Protein AF-A0A7V9SBX1-F1 (afdb_monomer_lite)

Radius of gyration: 23.41 Å; chains: 1; bounding box: 51×38×54 Å

pLDDT: mean 87.49, std 12.84, range [42.12, 98.25]

Foldseek 3Di:
DPCPPDDDDDDDDDDPVVLVVVCVVPNDVCVVVVVVVVVVVVVVVVVVVVVCVVCVCVCVPADAFQVPDPVSVVVQVVCVVVVHDDDGHPVSPD

Structure (mmCIF, N/CA/C/O backbone):
data_AF-A0A7V9SBX1-F1
#
_entry.id   AF-A0A7V9SBX1-F1
#
loop_
_atom_site.group_PDB
_atom_site.id
_atom_site.type_symbol
_atom_site.label_atom_id
_atom_site.label_alt_id
_atom_site.label_comp_id
_atom_site.label_asym_id
_atom_site.label_entity_id
_atom_site.label_seq_id
_atom_site.pdbx_PDB_ins_code
_atom_site.Cartn_x
_atom_site.Cartn_y
_atom_site.Cartn_z
_atom_site.occupancy
_atom_site.B_iso_or_equiv
_atom_site.auth_seq_id
_atom_site.auth_comp_id
_atom_site.auth_asym_id
_atom_site.auth_atom_id
_atom_site.pdbx_PDB_model_num
ATOM 1 N N . MET A 1 1 ? 6.133 27.178 6.537 1.00 42.12 1 MET A N 1
ATOM 2 C CA . MET A 1 1 ? 6.005 25.779 6.083 1.00 42.12 1 MET A CA 1
ATOM 3 C C . MET A 1 1 ? 6.106 24.895 7.322 1.00 42.12 1 MET A C 1
ATOM 5 O O . MET A 1 1 ? 7.186 24.430 7.640 1.00 42.12 1 MET A O 1
ATOM 9 N N . ASP A 1 2 ? 5.017 24.797 8.093 1.00 45.94 2 ASP A N 1
ATOM 10 C CA . ASP A 1 2 ? 4.986 24.123 9.406 1.00 45.94 2 ASP A CA 1
ATOM 11 C C . ASP A 1 2 ? 3.582 23.546 9.684 1.00 45.94 2 ASP A C 1
ATOM 13 O O . ASP A 1 2 ? 2.886 23.954 10.606 1.00 45.94 2 ASP A O 1
ATOM 17 N N . ASP A 1 3 ? 3.098 22.665 8.800 1.00 57.59 3 ASP A N 1
ATOM 18 C CA . ASP A 1 3 ? 1.793 21.993 8.988 1.00 57.59 3 ASP A CA 1
ATOM 19 C C . ASP A 1 3 ? 1.875 20.463 8.819 1.00 57.59 3 ASP A C 1
ATOM 21 O O . ASP A 1 3 ? 0.972 19.730 9.212 1.00 57.59 3 ASP A O 1
ATOM 25 N N . THR A 1 4 ? 3.002 19.930 8.332 1.00 56.56 4 THR A N 1
ATOM 26 C CA . THR A 1 4 ? 3.171 18.498 8.017 1.00 56.56 4 THR A CA 1
ATOM 27 C C . THR A 1 4 ? 3.144 17.582 9.247 1.00 56.56 4 THR A C 1
ATOM 29 O O . THR A 1 4 ? 3.010 16.369 9.109 1.00 56.56 4 THR A O 1
ATOM 32 N N . ARG A 1 5 ? 3.270 18.1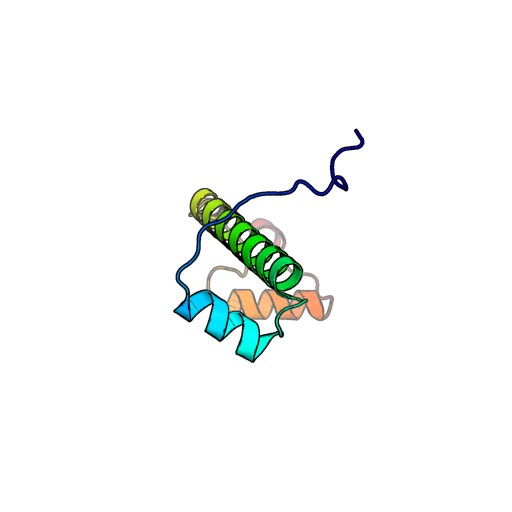34 10.461 1.00 62.19 5 ARG A N 1
ATOM 33 C CA . ARG A 1 5 ? 3.265 17.372 11.723 1.00 62.19 5 ARG A CA 1
ATOM 34 C C . ARG A 1 5 ? 1.970 17.544 12.530 1.00 62.19 5 ARG A C 1
ATOM 36 O O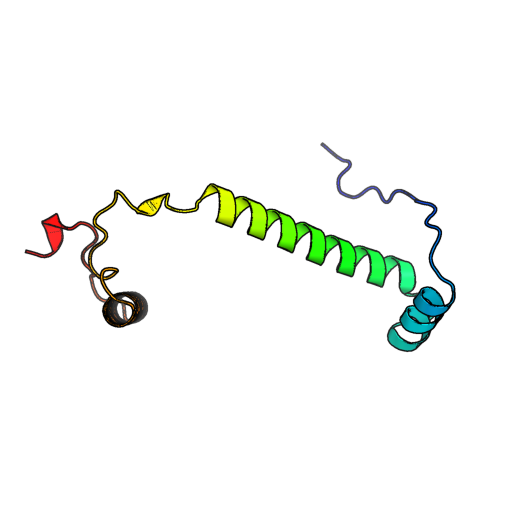 . ARG A 1 5 ? 1.829 16.946 13.598 1.00 62.19 5 ARG A O 1
ATOM 43 N N . LYS A 1 6 ? 1.015 18.350 12.051 1.00 81.94 6 LYS A N 1
ATOM 44 C CA . LYS A 1 6 ? -0.202 18.665 12.803 1.00 81.94 6 LYS A CA 1
ATOM 45 C C . LYS A 1 6 ? -1.236 17.553 12.632 1.00 81.94 6 LYS A C 1
ATOM 47 O O . LYS A 1 6 ? -1.857 17.406 11.585 1.00 81.94 6 LYS A O 1
ATOM 52 N N . GLN A 1 7 ? -1.439 16.760 13.684 1.00 83.62 7 GLN A N 1
ATOM 53 C CA . GLN A 1 7 ? -2.487 15.739 13.689 1.00 83.62 7 GLN A CA 1
ATOM 54 C C . GLN A 1 7 ? -3.870 16.403 13.670 1.00 83.62 7 GLN A C 1
ATOM 56 O O . GLN A 1 7 ? -4.158 17.299 14.466 1.00 83.62 7 GLN A O 1
ATOM 61 N N . ARG A 1 8 ? -4.743 15.951 12.767 1.00 89.38 8 ARG A N 1
ATOM 62 C CA . ARG A 1 8 ? -6.136 16.400 12.660 1.00 89.38 8 ARG A CA 1
ATOM 63 C C . ARG A 1 8 ? -7.055 15.246 13.028 1.00 89.38 8 ARG A C 1
ATOM 65 O O . ARG A 1 8 ? -6.888 14.134 12.536 1.00 89.38 8 ARG A O 1
ATOM 72 N N . ARG A 1 9 ? -8.029 15.510 13.899 1.00 90.25 9 ARG A N 1
ATOM 73 C CA . ARG A 1 9 ? -9.026 14.507 14.271 1.00 90.25 9 ARG A CA 1
ATOM 74 C C . ARG A 1 9 ? -10.089 14.425 13.184 1.00 90.25 9 ARG A C 1
ATOM 76 O O . ARG A 1 9 ? -10.665 15.443 12.813 1.00 90.25 9 ARG A O 1
ATOM 83 N N . ILE A 1 10 ? -10.348 13.212 12.719 1.00 90.00 10 ILE A N 1
ATOM 84 C CA . ILE A 1 10 ? -11.420 12.891 11.780 1.00 90.00 10 ILE A CA 1
ATOM 85 C C . ILE A 1 10 ? -12.378 11.906 12.451 1.00 90.00 10 ILE A C 1
ATOM 87 O O . ILE A 1 10 ? -11.941 11.029 13.198 1.00 90.00 10 ILE A O 1
ATOM 91 N N . HIS A 1 11 ? -13.679 12.074 12.224 1.00 93.25 11 HIS A N 1
ATOM 92 C CA . HIS A 1 11 ? -14.690 11.118 12.667 1.00 93.25 11 HIS A CA 1
ATOM 93 C C . HIS A 1 11 ? -15.030 10.194 11.497 1.00 93.25 11 HIS A C 1
ATOM 95 O O . HIS A 1 11 ? -15.521 10.661 10.472 1.00 93.25 11 HIS A O 1
ATOM 101 N N . ILE A 1 12 ? -14.746 8.900 11.642 1.00 90.12 12 ILE A N 1
ATOM 102 C CA . ILE A 1 12 ? -14.983 7.885 10.610 1.00 90.12 12 ILE A CA 1
ATOM 103 C C . ILE A 1 12 ? -15.995 6.881 11.158 1.00 90.12 12 ILE A C 1
ATOM 105 O O . ILE A 1 12 ? -15.794 6.326 12.238 1.00 90.12 12 ILE A O 1
ATOM 109 N N . VAL A 1 13 ? -17.063 6.637 10.402 1.00 95.31 13 VAL A N 1
ATOM 110 C CA . VAL A 1 13 ? -18.003 5.543 10.668 1.00 95.31 13 VAL A CA 1
ATOM 111 C C . VAL A 1 13 ? -17.489 4.298 9.953 1.00 95.31 13 VAL A C 1
ATOM 113 O O . VAL A 1 13 ? -17.187 4.356 8.763 1.00 95.31 13 VAL A O 1
ATOM 116 N N . MET A 1 14 ? -17.370 3.183 10.674 1.00 93.31 14 MET A N 1
ATOM 117 C CA . MET A 1 14 ? -16.923 1.900 10.126 1.00 93.31 14 MET A CA 1
ATOM 118 C C . MET A 1 14 ? -17.887 0.783 10.530 1.00 93.31 14 MET A C 1
ATOM 120 O O . MET A 1 14 ? -18.490 0.874 11.604 1.00 93.31 14 MET A O 1
ATOM 124 N N . PRO A 1 15 ? -18.007 -0.277 9.712 1.00 97.50 15 PRO A N 1
ATOM 125 C CA . PRO A 1 15 ? -18.699 -1.498 10.100 1.00 97.50 15 PRO A CA 1
ATOM 126 C C . PRO A 1 15 ? -18.153 -2.063 11.420 1.00 97.50 15 PRO A C 1
ATOM 128 O O . PRO A 1 15 ? -16.944 -2.050 11.667 1.00 97.50 15 PRO A O 1
ATOM 131 N N . GLY A 1 16 ? -19.047 -2.521 12.299 1.00 97.12 16 GLY A N 1
ATOM 132 C CA . GLY A 1 16 ? -18.666 -2.989 13.636 1.00 97.12 16 GLY A CA 1
ATOM 133 C C . GLY A 1 16 ? -17.795 -4.249 13.610 1.00 97.12 16 GLY A C 1
ATOM 134 O O . GLY A 1 16 ? -16.876 -4.378 14.415 1.00 97.12 16 GLY A O 1
ATOM 135 N N . ASP A 1 17 ? -18.038 -5.136 12.649 1.00 97.94 17 ASP A N 1
ATOM 136 C CA . ASP A 1 17 ? -17.228 -6.323 12.367 1.00 97.94 17 ASP A CA 1
ATOM 137 C C . ASP A 1 17 ? -15.796 -5.957 11.950 1.00 97.94 17 ASP A C 1
ATOM 139 O O . ASP A 1 17 ? -14.840 -6.542 12.457 1.00 97.94 17 ASP A O 1
ATOM 143 N N . LEU A 1 18 ? -15.624 -4.926 11.117 1.00 96.38 18 LEU A N 1
ATOM 144 C CA . LEU A 1 18 ? -14.304 -4.417 10.747 1.00 96.38 18 LEU A CA 1
ATOM 145 C C . LEU A 1 18 ? -13.559 -3.844 11.960 1.00 96.38 18 LEU A C 1
ATOM 147 O O . LEU A 1 18 ? -12.370 -4.105 12.142 1.00 96.38 18 LEU A O 1
ATOM 151 N N . VAL A 1 19 ? -14.251 -3.090 12.819 1.00 95.19 19 VAL A N 1
ATOM 152 C CA . VAL A 1 19 ? -13.663 -2.573 14.067 1.00 95.19 19 VAL A CA 1
ATOM 153 C C . VAL A 1 19 ? -13.213 -3.723 14.970 1.00 95.19 19 VAL A C 1
ATOM 155 O O . VAL A 1 19 ? -12.102 -3.675 15.498 1.00 95.19 19 VAL A O 1
ATOM 158 N N . ALA A 1 20 ? -14.036 -4.765 15.110 1.00 96.81 20 ALA A N 1
ATOM 159 C CA . ALA A 1 20 ? -13.706 -5.948 15.898 1.00 96.81 20 ALA A CA 1
ATOM 160 C C . ALA A 1 20 ? -12.506 -6.718 15.319 1.00 96.81 20 ALA A C 1
ATOM 162 O O . ALA A 1 20 ? -11.644 -7.169 16.072 1.00 96.81 20 ALA A O 1
ATOM 163 N N . ALA A 1 21 ? -12.400 -6.821 13.992 1.00 96.69 21 ALA A N 1
ATOM 164 C CA . ALA A 1 21 ? -11.254 -7.445 13.335 1.00 96.69 21 ALA A CA 1
ATOM 165 C C . ALA A 1 21 ? -9.952 -6.663 13.582 1.00 96.69 21 ALA A C 1
ATOM 167 O O . ALA A 1 21 ? -8.925 -7.254 13.918 1.00 96.69 21 ALA A O 1
ATOM 168 N N . ILE A 1 22 ? -9.994 -5.328 13.483 1.00 96.12 22 ILE A N 1
ATOM 169 C CA . ILE A 1 22 ? -8.841 -4.471 13.801 1.00 96.12 22 ILE A CA 1
ATOM 170 C C . ILE A 1 22 ? -8.454 -4.636 15.274 1.00 96.12 22 ILE A C 1
ATOM 172 O O . ILE A 1 22 ? -7.273 -4.762 15.592 1.00 96.12 22 ILE A O 1
ATOM 176 N N . ASP A 1 23 ? -9.431 -4.673 16.179 1.00 96.00 23 ASP A N 1
ATOM 177 C CA . ASP A 1 23 ? -9.177 -4.900 17.602 1.00 96.00 23 ASP A CA 1
ATOM 178 C C . ASP A 1 23 ? -8.500 -6.229 17.885 1.00 96.00 23 ASP A C 1
ATOM 180 O O . ASP A 1 23 ? -7.569 -6.270 18.685 1.00 96.00 23 ASP A O 1
ATOM 184 N N . ALA A 1 24 ? -8.948 -7.301 17.237 1.00 97.12 24 ALA A N 1
ATOM 185 C CA . ALA A 1 24 ? -8.336 -8.611 17.393 1.00 97.12 24 ALA A CA 1
ATOM 186 C C . ALA A 1 24 ? -6.875 -8.611 16.912 1.00 97.12 24 ALA A C 1
ATOM 188 O O . ALA A 1 24 ? -6.033 -9.279 17.507 1.00 97.12 24 ALA A O 1
ATOM 189 N N . LEU A 1 25 ? -6.566 -7.832 15.868 1.00 97.00 25 LEU A N 1
ATOM 190 C CA . LEU A 1 25 ? -5.231 -7.759 15.278 1.00 97.00 25 LEU A CA 1
ATOM 191 C C . LEU A 1 25 ? -4.265 -6.867 16.072 1.00 97.00 25 LEU A C 1
ATOM 193 O O . LEU A 1 25 ? -3.134 -7.263 16.347 1.00 97.00 25 LEU A O 1
ATOM 197 N N . VAL A 1 26 ? -4.679 -5.643 16.415 1.00 96.56 26 VAL A N 1
ATOM 198 C CA . VAL A 1 26 ? -3.784 -4.628 17.002 1.00 96.56 26 VAL A CA 1
ATOM 199 C C . VAL A 1 26 ? -4.189 -4.173 18.401 1.00 96.56 26 VAL A C 1
ATOM 201 O O . VAL A 1 26 ? -3.394 -3.507 19.066 1.00 96.56 26 VAL A O 1
ATOM 204 N N . GLY A 1 27 ? -5.372 -4.540 18.886 1.00 94.06 27 GLY A N 1
ATOM 205 C CA . GLY A 1 27 ? -5.932 -4.070 20.150 1.00 94.06 27 GLY A CA 1
ATOM 206 C C . GLY A 1 27 ? -6.593 -2.690 20.054 1.00 94.06 27 GLY A C 1
ATOM 207 O O . GLY A 1 27 ? -6.285 -1.855 19.201 1.00 94.06 27 GLY A O 1
ATOM 208 N N . GLN A 1 28 ? -7.467 -2.400 21.015 1.00 88.81 28 GLN A N 1
ATOM 209 C CA . GLN A 1 28 ? -8.389 -1.257 21.005 1.00 88.81 28 GLN A CA 1
ATOM 210 C C . GLN A 1 28 ? -7.691 0.110 21.018 1.00 88.81 28 GLN A C 1
ATOM 212 O O . GLN A 1 28 ? -8.241 1.098 20.532 1.00 88.81 28 GLN A O 1
ATOM 217 N N . ARG A 1 29 ? -6.471 0.195 21.565 1.00 91.00 29 ARG A N 1
ATOM 218 C CA . ARG A 1 29 ? -5.730 1.464 21.701 1.00 91.00 29 ARG A CA 1
ATOM 219 C C . ARG A 1 29 ? -4.850 1.806 20.499 1.00 91.00 29 ARG A C 1
ATOM 221 O O . ARG A 1 29 ? -4.331 2.915 20.450 1.00 91.00 29 ARG A O 1
ATOM 228 N N . ARG A 1 30 ? -4.679 0.887 19.539 1.00 93.94 30 ARG A N 1
ATOM 229 C CA . ARG A 1 30 ? -3.776 1.067 18.385 1.00 93.94 30 ARG A CA 1
ATOM 230 C C . ARG A 1 30 ? -4.495 1.240 17.047 1.00 93.94 30 ARG A C 1
ATOM 232 O O . ARG A 1 30 ? -3.839 1.348 16.017 1.00 93.94 30 ARG A O 1
ATOM 239 N N . ARG A 1 31 ? -5.830 1.352 17.050 1.00 92.69 31 ARG A N 1
ATOM 240 C CA . ARG A 1 31 ? -6.636 1.529 15.828 1.00 92.69 31 ARG A CA 1
ATOM 241 C C . ARG A 1 31 ? -6.206 2.734 14.996 1.00 92.69 31 ARG A C 1
ATOM 243 O O . ARG A 1 31 ? -6.027 2.604 13.796 1.00 92.69 31 ARG A O 1
ATOM 250 N N . SER A 1 32 ? -6.045 3.906 15.618 1.00 91.00 32 SER A N 1
ATOM 251 C CA . SER A 1 32 ? -5.702 5.135 14.888 1.00 91.00 32 SER A CA 1
ATOM 252 C C . SER A 1 32 ? -4.341 5.034 14.209 1.00 91.00 32 SER A C 1
ATOM 254 O O . SER A 1 32 ? -4.206 5.457 13.066 1.00 91.00 32 SER A O 1
ATOM 256 N N . GLN A 1 33 ? -3.358 4.444 14.893 1.00 93.19 33 GLN A N 1
ATOM 257 C CA . GLN A 1 33 ? -2.037 4.187 14.333 1.00 93.19 33 GLN A CA 1
ATOM 258 C C . GLN A 1 33 ? -2.129 3.208 13.157 1.00 93.19 33 GLN A C 1
ATOM 260 O O . GLN A 1 33 ?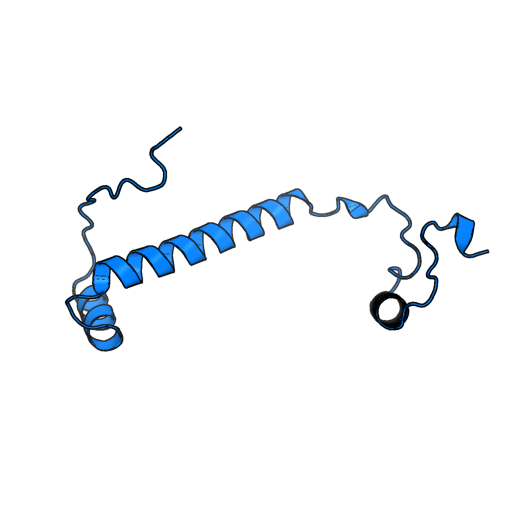 -1.686 3.536 12.062 1.00 93.19 33 GLN A O 1
ATOM 265 N N . PHE A 1 34 ? -2.778 2.059 13.359 1.00 95.44 34 PHE A N 1
ATOM 266 C CA . PHE A 1 34 ? -2.940 1.040 12.323 1.00 95.44 34 PHE A CA 1
ATOM 267 C C . PHE A 1 34 ? -3.649 1.578 11.073 1.00 95.44 34 PHE A C 1
ATOM 269 O O . PHE A 1 34 ? -3.199 1.356 9.950 1.00 95.44 34 PHE A O 1
ATOM 276 N N . ILE A 1 35 ? -4.736 2.332 11.258 1.00 94.31 35 ILE A N 1
ATOM 277 C CA . ILE A 1 35 ? -5.482 2.952 10.159 1.00 94.31 35 ILE A CA 1
ATOM 278 C C . ILE A 1 35 ? -4.606 3.975 9.428 1.00 94.31 35 ILE A C 1
ATOM 280 O O . ILE A 1 35 ? -4.573 3.973 8.200 1.00 94.31 35 ILE A O 1
ATOM 284 N N . ALA A 1 36 ? -3.874 4.827 10.151 1.00 94.06 36 ALA A N 1
ATOM 285 C CA . ALA A 1 36 ? -3.001 5.826 9.537 1.00 94.06 36 ALA A CA 1
ATOM 286 C C . ALA A 1 36 ? -1.877 5.183 8.709 1.00 94.06 36 ALA A C 1
ATOM 288 O O . ALA A 1 36 ? -1.634 5.601 7.577 1.00 94.06 36 ALA A O 1
ATOM 289 N N . GLU A 1 37 ? -1.224 4.150 9.244 1.00 95.69 37 GLU A N 1
ATOM 290 C CA . GLU A 1 37 ? -0.172 3.402 8.548 1.00 95.69 37 GLU A CA 1
ATOM 291 C C . GLU A 1 37 ? -0.720 2.708 7.295 1.00 95.69 37 GLU A C 1
ATOM 293 O O . GLU A 1 37 ? -0.156 2.857 6.209 1.00 95.69 37 GLU A O 1
ATOM 298 N N . THR A 1 38 ? -1.867 2.036 7.419 1.00 96.75 38 THR A N 1
ATOM 299 C CA . THR A 1 38 ? -2.509 1.316 6.310 1.00 96.75 38 THR A CA 1
ATOM 300 C C . THR A 1 38 ? -2.944 2.269 5.195 1.00 96.75 38 THR A C 1
ATOM 302 O O . THR A 1 38 ? -2.646 2.034 4.025 1.00 96.75 38 THR A O 1
ATOM 305 N N . ILE A 1 39 ? -3.600 3.384 5.539 1.00 96.12 39 ILE A N 1
ATOM 306 C CA . ILE A 1 39 ? -4.019 4.397 4.558 1.00 96.12 39 ILE A CA 1
ATOM 307 C C . ILE A 1 39 ? -2.799 5.044 3.895 1.00 96.12 39 ILE A C 1
ATOM 309 O O . ILE A 1 39 ? -2.812 5.270 2.688 1.00 96.12 39 ILE A O 1
ATOM 313 N N . SER A 1 40 ? -1.732 5.325 4.647 1.00 96.31 40 SER A N 1
ATOM 314 C CA . SER A 1 40 ? -0.496 5.882 4.086 1.00 96.31 40 SER A CA 1
ATOM 315 C C . SER A 1 40 ? 0.132 4.941 3.052 1.00 96.31 40 SER A C 1
ATOM 317 O O . SER A 1 40 ? 0.487 5.376 1.951 1.00 96.31 40 SER A O 1
ATOM 319 N N . ALA A 1 41 ? 0.207 3.644 3.369 1.00 97.25 41 ALA A N 1
ATOM 320 C CA . ALA A 1 41 ? 0.708 2.623 2.456 1.00 97.25 41 ALA A CA 1
ATOM 321 C C . ALA A 1 41 ? -0.148 2.522 1.182 1.00 97.25 41 ALA A C 1
ATOM 323 O O . ALA A 1 41 ? 0.396 2.552 0.078 1.00 97.25 41 ALA A O 1
ATOM 324 N N . GLU A 1 42 ? -1.476 2.491 1.315 1.00 98.12 42 GLU A N 1
ATOM 325 C CA . GLU A 1 42 ? -2.390 2.422 0.169 1.00 98.12 42 GLU A CA 1
ATOM 326 C C . GLU A 1 42 ? -2.316 3.684 -0.705 1.00 98.12 42 GLU A C 1
ATOM 328 O O . GLU A 1 42 ? -2.267 3.596 -1.931 1.00 98.12 42 GLU A O 1
ATOM 333 N N . LEU A 1 43 ? -2.227 4.875 -0.104 1.00 98.25 43 LEU A N 1
ATOM 334 C CA . LEU A 1 43 ? -2.041 6.117 -0.858 1.00 98.25 43 LEU A CA 1
ATOM 335 C C . LEU A 1 43 ? -0.712 6.129 -1.614 1.00 98.25 43 LEU A C 1
ATOM 337 O O . LEU A 1 43 ? -0.658 6.603 -2.748 1.00 98.25 43 LEU A O 1
ATOM 341 N N . ARG A 1 44 ? 0.368 5.619 -1.009 1.00 97.69 44 ARG A N 1
ATOM 342 C CA . ARG A 1 44 ? 1.655 5.473 -1.698 1.00 97.69 44 ARG A CA 1
ATOM 343 C C . ARG A 1 44 ? 1.535 4.515 -2.880 1.00 97.69 44 ARG A C 1
ATOM 345 O O . ARG A 1 44 ? 2.017 4.854 -3.956 1.00 97.69 44 ARG A O 1
ATOM 352 N N . ARG A 1 45 ? 0.876 3.369 -2.692 1.00 98.12 45 ARG A N 1
ATOM 353 C CA . ARG A 1 45 ? 0.642 2.383 -3.751 1.00 98.12 45 ARG A CA 1
ATOM 354 C C . ARG A 1 45 ? -0.124 2.997 -4.924 1.00 98.12 45 ARG A C 1
ATOM 356 O O . ARG A 1 45 ? 0.363 2.949 -6.041 1.00 98.12 45 ARG A O 1
ATOM 363 N N . ARG A 1 46 ? -1.241 3.684 -4.668 1.00 98.25 46 ARG A N 1
ATOM 364 C CA . ARG A 1 46 ? -2.034 4.331 -5.732 1.00 98.25 46 ARG A CA 1
ATOM 365 C C . ARG A 1 46 ? -1.276 5.413 -6.492 1.00 98.25 46 ARG A C 1
ATOM 367 O O . ARG A 1 46 ? -1.467 5.553 -7.692 1.00 98.25 46 ARG A O 1
ATOM 374 N N . ARG A 1 47 ? -0.431 6.190 -5.805 1.00 97.62 47 ARG A N 1
ATOM 375 C CA . ARG A 1 47 ? 0.429 7.184 -6.468 1.00 97.62 47 ARG A CA 1
ATOM 376 C C . ARG A 1 47 ? 1.456 6.519 -7.376 1.00 97.62 47 ARG A C 1
ATOM 378 O O . ARG A 1 47 ? 1.699 7.032 -8.458 1.00 97.62 47 ARG A O 1
ATOM 385 N N . LEU A 1 48 ? 2.037 5.399 -6.940 1.00 96.88 48 LEU A N 1
ATOM 386 C CA . LEU A 1 48 ? 2.948 4.618 -7.773 1.00 96.88 48 LEU A CA 1
ATOM 387 C C . LEU A 1 48 ? 2.218 4.047 -8.991 1.00 96.88 48 LEU A C 1
ATOM 389 O O . LEU A 1 48 ? 2.696 4.235 -10.099 1.00 96.88 48 LEU A O 1
ATOM 393 N N . ASP A 1 49 ? 1.054 3.423 -8.796 1.00 97.38 49 ASP A N 1
ATOM 394 C CA . ASP A 1 49 ? 0.253 2.863 -9.891 1.00 97.38 49 ASP A CA 1
ATOM 395 C C . ASP A 1 49 ? -0.103 3.944 -10.929 1.00 97.38 49 ASP A C 1
ATOM 397 O O . ASP A 1 49 ? 0.029 3.722 -12.129 1.00 97.38 49 ASP A O 1
ATOM 401 N N . ALA A 1 50 ? -0.492 5.140 -10.472 1.00 97.06 50 ALA A N 1
ATOM 402 C CA . ALA A 1 50 ? -0.773 6.271 -11.354 1.00 97.06 50 ALA A CA 1
ATOM 403 C C . ALA A 1 50 ? 0.473 6.748 -12.119 1.00 97.06 50 ALA A C 1
ATOM 405 O O . ALA A 1 50 ? 0.390 6.974 -13.320 1.00 97.06 50 ALA A O 1
ATOM 406 N N . ALA A 1 51 ? 1.623 6.860 -11.446 1.00 96.00 51 ALA A N 1
ATOM 407 C CA . ALA A 1 51 ? 2.873 7.261 -12.088 1.00 96.00 51 ALA A CA 1
ATOM 408 C C . ALA A 1 51 ? 3.349 6.225 -13.118 1.00 96.00 51 ALA A C 1
ATOM 410 O O . ALA A 1 51 ? 3.804 6.595 -14.193 1.00 96.00 51 ALA A O 1
ATOM 411 N N . LEU A 1 52 ? 3.212 4.930 -12.819 1.00 93.88 52 LEU A N 1
ATOM 412 C CA . LEU A 1 52 ? 3.537 3.861 -13.765 1.00 93.88 52 LEU A CA 1
ATOM 413 C C . LEU A 1 52 ? 2.631 3.907 -14.997 1.00 93.88 52 LEU A C 1
ATOM 415 O O . LEU A 1 52 ? 3.124 3.738 -16.104 1.00 93.88 52 LEU A O 1
ATOM 419 N N . ALA A 1 53 ? 1.334 4.170 -14.813 1.00 94.88 53 ALA A N 1
ATOM 420 C CA . ALA A 1 53 ? 0.404 4.333 -15.926 1.00 94.88 53 ALA A CA 1
ATOM 421 C C . ALA A 1 53 ? 0.716 5.578 -16.776 1.00 94.88 53 ALA A C 1
ATOM 423 O O . ALA A 1 53 ? 0.576 5.537 -17.991 1.00 94.88 53 ALA A O 1
ATOM 424 N N . GLU A 1 54 ? 1.152 6.678 -16.156 1.00 94.75 54 GLU A N 1
ATOM 425 C CA . GLU A 1 54 ? 1.578 7.893 -16.867 1.00 94.75 54 GLU A CA 1
ATOM 426 C C . GLU A 1 54 ? 2.880 7.682 -17.656 1.00 94.75 54 GLU A C 1
ATOM 428 O O . GLU A 1 54 ? 3.052 8.246 -18.732 1.00 94.75 54 GLU A O 1
ATOM 433 N N . MET A 1 55 ? 3.786 6.852 -17.135 1.00 91.75 55 MET A N 1
ATOM 434 C CA . MET A 1 55 ? 5.059 6.511 -17.774 1.00 91.75 55 MET A CA 1
ATOM 435 C C . MET A 1 55 ? 4.955 5.350 -18.774 1.00 91.75 55 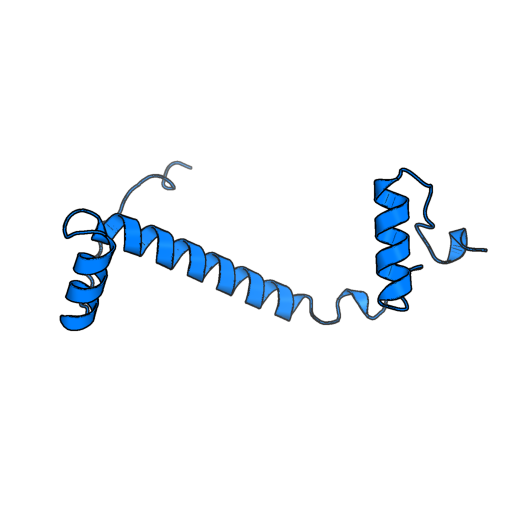MET A C 1
ATOM 437 O O . MET A 1 55 ? 5.982 4.927 -19.312 1.00 91.75 55 MET A O 1
ATOM 441 N N . ASP A 1 56 ? 3.759 4.810 -19.016 1.00 90.19 56 ASP A N 1
ATOM 442 C CA . ASP A 1 56 ? 3.586 3.705 -19.954 1.00 90.19 56 ASP A CA 1
ATOM 443 C C . ASP A 1 56 ? 4.054 4.117 -21.357 1.00 90.19 56 ASP A C 1
ATOM 445 O O . ASP A 1 56 ? 3.691 5.171 -21.879 1.00 90.19 56 ASP A O 1
ATOM 449 N N . GLY A 1 57 ? 4.941 3.312 -21.940 1.00 85.38 57 GLY A N 1
ATOM 450 C CA . GLY A 1 57 ? 5.576 3.623 -23.220 1.00 85.38 57 GLY A CA 1
ATOM 451 C C . GLY A 1 57 ? 6.561 4.802 -23.214 1.00 85.38 57 GLY A C 1
ATOM 452 O O . GLY A 1 57 ? 7.089 5.124 -24.273 1.00 85.38 57 GLY A O 1
ATOM 453 N N . ALA A 1 58 ? 6.895 5.416 -22.070 1.00 88.06 58 ALA A N 1
ATOM 454 C CA . ALA A 1 58 ? 7.813 6.567 -22.019 1.00 88.06 58 ALA A CA 1
ATOM 455 C C . ALA A 1 58 ? 9.228 6.268 -22.555 1.00 88.06 58 ALA A C 1
ATOM 457 O O . ALA A 1 58 ? 9.966 7.188 -22.903 1.00 88.06 58 ALA A O 1
ATOM 458 N N . LEU A 1 59 ? 9.605 4.988 -22.615 1.00 83.81 59 LEU A N 1
ATOM 459 C CA . LEU A 1 59 ? 10.876 4.517 -23.167 1.00 83.81 59 LEU A CA 1
ATOM 460 C C . LEU A 1 59 ? 10.731 3.827 -24.534 1.00 83.81 59 LEU A C 1
ATOM 462 O O . LEU A 1 59 ? 11.721 3.331 -25.055 1.00 83.81 59 LEU A O 1
ATOM 466 N N . ALA A 1 60 ? 9.528 3.786 -25.119 1.00 84.00 60 ALA A N 1
ATOM 467 C CA . ALA A 1 60 ? 9.263 3.027 -26.344 1.00 84.00 60 ALA A CA 1
ATOM 468 C C . ALA A 1 60 ? 10.054 3.540 -27.559 1.00 84.00 60 ALA A C 1
ATOM 470 O O . ALA A 1 60 ? 10.441 2.746 -28.411 1.00 84.00 60 ALA A O 1
ATOM 471 N N . ASP A 1 61 ? 10.320 4.846 -27.611 1.00 84.81 61 ASP A N 1
ATOM 472 C CA . AS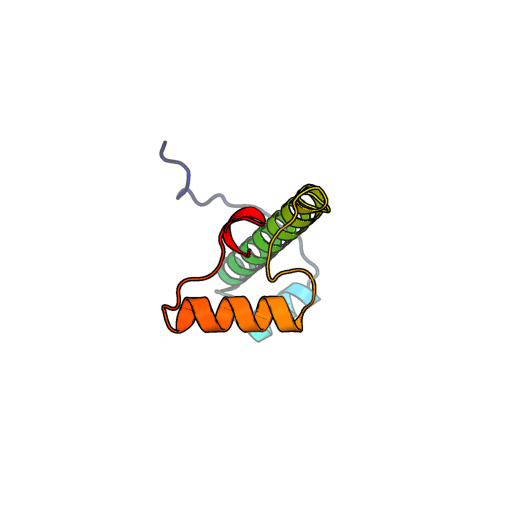P A 1 61 ? 11.047 5.486 -28.714 1.00 84.81 61 ASP A CA 1
ATOM 473 C C . ASP A 1 61 ? 12.569 5.539 -28.487 1.00 84.81 61 ASP A C 1
ATOM 475 O O . ASP A 1 61 ? 13.305 6.083 -29.313 1.00 84.81 61 ASP A O 1
ATOM 479 N N . PHE A 1 62 ? 13.060 5.006 -27.364 1.00 82.38 62 PHE A N 1
ATOM 480 C CA . PHE A 1 62 ? 14.482 4.992 -27.044 1.00 82.38 62 PHE A CA 1
ATOM 481 C C . PHE A 1 62 ? 15.079 3.628 -27.368 1.00 82.38 62 PHE A C 1
ATOM 483 O O . PHE A 1 62 ? 14.646 2.603 -26.846 1.00 82.38 62 PHE A O 1
ATOM 490 N N . ASP A 1 63 ? 16.130 3.633 -28.183 1.00 82.38 63 ASP A N 1
ATOM 491 C CA . ASP A 1 63 ? 16.987 2.466 -28.348 1.00 82.38 63 ASP A CA 1
ATOM 492 C C . ASP A 1 63 ? 17.921 2.368 -27.132 1.00 82.38 63 ASP A C 1
ATOM 494 O O . ASP A 1 63 ? 18.826 3.193 -26.961 1.00 82.38 63 ASP A O 1
ATOM 498 N N . ILE A 1 64 ? 17.633 1.422 -26.234 1.00 81.56 64 ILE A N 1
ATOM 499 C CA . ILE A 1 64 ? 18.366 1.220 -24.978 1.00 81.56 64 ILE A CA 1
ATOM 500 C C . ILE A 1 64 ? 19.175 -0.078 -25.092 1.00 81.56 64 ILE A C 1
ATOM 502 O O . ILE A 1 64 ? 18.604 -1.165 -24.952 1.00 81.56 64 ILE A O 1
ATOM 506 N N . PRO A 1 65 ? 20.503 0.014 -25.294 1.00 81.56 65 PRO A N 1
ATOM 507 C CA . PRO A 1 65 ? 21.345 -1.162 -25.440 1.00 81.56 65 PRO A CA 1
ATOM 508 C C . PRO A 1 65 ? 21.336 -2.030 -24.193 1.00 81.56 65 PRO A C 1
ATOM 510 O O . PRO A 1 65 ? 21.446 -1.544 -23.063 1.00 81.56 65 PRO A O 1
ATOM 513 N N . GLY A 1 66 ? 21.255 -3.335 -24.406 1.00 81.81 66 GLY A N 1
ATOM 514 C CA . GLY A 1 66 ? 21.189 -4.320 -23.343 1.00 81.81 66 GLY A CA 1
ATOM 515 C C . GLY A 1 66 ? 19.799 -4.472 -22.733 1.00 81.81 66 GLY A C 1
ATOM 516 O O . GLY A 1 66 ? 19.687 -5.202 -21.759 1.00 81.81 66 GLY A O 1
ATOM 517 N N . TRP A 1 67 ? 18.752 -3.797 -23.223 1.00 85.25 67 TRP A N 1
ATOM 518 C CA . TRP A 1 67 ? 17.364 -3.956 -22.748 1.00 85.25 67 TRP A CA 1
ATOM 519 C C . TRP A 1 67 ? 16.440 -4.607 -23.791 1.00 85.25 67 TRP A C 1
ATOM 521 O O . TRP A 1 67 ? 15.229 -4.686 -23.596 1.00 85.25 67 TRP A O 1
ATOM 531 N N . GLU A 1 68 ? 17.003 -5.128 -24.879 1.00 87.06 68 GLU A N 1
ATOM 532 C CA . GLU A 1 68 ? 16.283 -5.741 -26.000 1.00 87.06 68 GLU A CA 1
ATOM 533 C C . GLU A 1 68 ? 15.571 -7.035 -25.584 1.00 87.06 68 GLU A C 1
ATO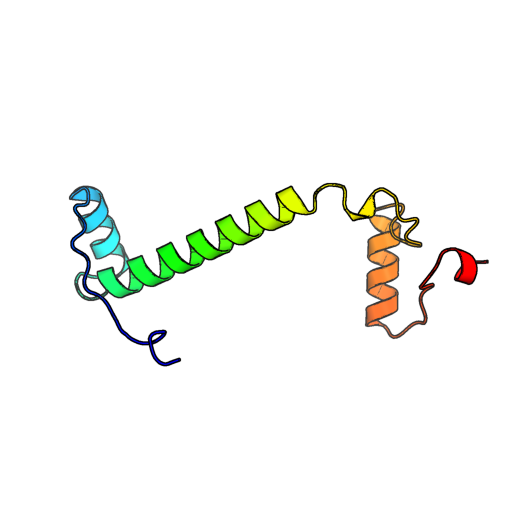M 535 O O . GLU A 1 68 ? 14.545 -7.413 -26.150 1.00 87.06 68 GLU A O 1
ATOM 540 N N . THR A 1 69 ? 16.124 -7.729 -24.585 1.00 89.44 69 THR A N 1
ATOM 541 C CA . THR A 1 69 ? 15.561 -8.952 -24.004 1.00 89.44 69 THR A CA 1
ATOM 542 C C . THR A 1 69 ? 15.696 -8.945 -22.479 1.00 89.44 69 THR A C 1
ATOM 544 O O . THR A 1 69 ? 16.604 -8.299 -21.943 1.00 89.44 69 THR A O 1
ATOM 547 N N . PRO A 1 70 ? 14.849 -9.695 -21.749 1.00 89.38 70 PRO A N 1
ATOM 548 C CA . PRO A 1 70 ? 14.991 -9.854 -20.302 1.00 89.38 70 PRO A CA 1
ATOM 549 C C . PRO A 1 70 ? 16.378 -10.364 -19.880 1.00 89.38 70 PRO A C 1
ATOM 551 O O . PRO A 1 70 ? 16.932 -9.913 -18.875 1.00 89.38 70 PRO A O 1
ATOM 554 N N . GLU A 1 71 ? 16.963 -11.286 -20.648 1.00 93.38 71 GLU A N 1
ATOM 555 C CA . GLU A 1 71 ? 18.280 -11.863 -20.387 1.00 93.38 71 GLU A CA 1
ATOM 556 C C . GLU A 1 71 ? 19.401 -10.838 -20.579 1.00 93.38 71 GLU A C 1
ATOM 558 O O . GLU A 1 71 ? 20.314 -10.780 -19.747 1.00 93.38 71 GLU A O 1
ATOM 563 N N . ALA A 1 72 ? 19.312 -10.012 -21.629 1.00 90.81 72 ALA A N 1
ATOM 564 C CA . ALA A 1 72 ? 20.237 -8.907 -21.866 1.00 90.81 72 ALA A CA 1
ATOM 565 C C . ALA A 1 72 ? 20.157 -7.883 -20.728 1.00 90.81 72 ALA A C 1
ATOM 567 O O . ALA A 1 72 ? 21.190 -7.538 -20.151 1.00 90.81 72 ALA A O 1
ATOM 568 N N . ALA A 1 73 ? 18.942 -7.509 -20.307 1.00 90.88 73 ALA A N 1
ATOM 569 C CA . ALA A 1 73 ? 18.745 -6.549 -19.222 1.00 90.88 73 ALA A CA 1
ATOM 570 C C . ALA A 1 73 ? 19.337 -7.081 -17.912 1.00 90.88 73 ALA A C 1
ATOM 572 O O . ALA A 1 73 ? 20.032 -6.370 -17.184 1.00 90.88 73 ALA A O 1
ATOM 573 N N . ALA A 1 74 ? 19.130 -8.369 -17.628 1.00 92.69 74 ALA A N 1
ATOM 574 C CA . ALA A 1 74 ? 19.717 -9.020 -16.466 1.00 92.69 74 ALA A CA 1
ATOM 575 C C . ALA A 1 74 ? 21.253 -9.081 -16.534 1.00 92.69 74 ALA A C 1
ATOM 577 O O . ALA A 1 74 ? 21.910 -8.894 -15.509 1.00 92.69 74 ALA A O 1
ATOM 578 N N . ALA A 1 75 ? 21.837 -9.347 -17.707 1.00 91.38 75 ALA A N 1
ATOM 579 C CA . ALA A 1 75 ? 23.287 -9.346 -17.901 1.00 91.38 75 ALA A CA 1
ATOM 580 C C . ALA A 1 75 ? 23.884 -7.945 -17.718 1.00 91.38 75 ALA A C 1
ATOM 582 O O . ALA A 1 75 ? 24.864 -7.800 -16.990 1.00 91.38 75 ALA A O 1
ATOM 583 N N . TRP A 1 76 ? 23.239 -6.925 -18.280 1.00 90.94 76 TRP A N 1
ATOM 584 C CA . TRP A 1 76 ? 23.617 -5.522 -18.134 1.00 90.94 76 TRP A CA 1
ATOM 585 C C . TRP A 1 76 ? 23.591 -5.068 -16.664 1.00 90.94 76 TRP A C 1
ATOM 587 O O . TRP A 1 76 ? 24.550 -4.476 -16.174 1.00 90.94 76 TRP A O 1
ATOM 597 N N . VAL A 1 77 ? 22.549 -5.435 -15.904 1.00 91.38 77 VAL A N 1
ATOM 598 C CA . VAL A 1 77 ? 22.475 -5.156 -14.456 1.00 91.38 77 VAL A CA 1
ATOM 599 C C . VAL A 1 77 ? 23.567 -5.885 -13.663 1.00 91.38 77 VAL A C 1
ATOM 601 O O . VAL A 1 77 ? 24.054 -5.341 -12.671 1.00 91.38 77 VAL A O 1
ATOM 604 N N . ARG A 1 78 ? 23.941 -7.114 -14.046 1.00 93.56 78 ARG A N 1
ATOM 605 C CA . ARG A 1 78 ? 25.046 -7.844 -13.395 1.00 93.56 78 ARG A CA 1
ATOM 606 C C . ARG A 1 78 ? 26.381 -7.138 -13.625 1.00 93.56 78 ARG A C 1
ATOM 608 O O . ARG A 1 78 ? 27.020 -6.784 -12.644 1.00 93.56 78 ARG A O 1
ATOM 615 N N . ALA A 1 79 ? 26.706 -6.826 -14.878 1.00 91.81 79 ALA A N 1
ATOM 616 C CA . ALA A 1 79 ? 27.911 -6.082 -15.246 1.00 91.81 79 ALA A CA 1
ATOM 617 C C . ALA A 1 79 ? 28.028 -4.754 -14.469 1.00 91.81 79 ALA A C 1
ATOM 619 O O . ALA A 1 79 ? 29.056 -4.471 -13.861 1.00 91.81 79 ALA A O 1
ATOM 620 N N . LEU A 1 80 ? 26.931 -3.991 -14.353 1.00 90.38 80 LEU A N 1
ATOM 621 C CA . LEU A 1 80 ? 26.899 -2.769 -13.537 1.00 90.38 80 LEU A CA 1
ATOM 622 C C . LEU A 1 80 ? 27.220 -2.987 -12.053 1.00 90.38 80 LEU A C 1
ATOM 624 O O . LEU A 1 80 ? 27.829 -2.122 -11.425 1.00 90.38 80 LEU A O 1
ATOM 628 N N . ARG A 1 81 ? 26.765 -4.098 -11.464 1.00 93.31 81 ARG A N 1
ATOM 629 C CA . ARG A 1 81 ? 27.030 -4.426 -10.052 1.00 93.31 81 ARG A CA 1
ATOM 630 C C . ARG A 1 81 ? 28.464 -4.888 -9.831 1.00 93.31 81 ARG A C 1
ATOM 632 O O . ARG A 1 81 ? 29.009 -4.620 -8.764 1.00 93.31 81 ARG A O 1
ATOM 639 N N . ASP A 1 82 ? 29.039 -5.540 -10.833 1.00 95.19 82 ASP A N 1
ATOM 640 C CA . ASP A 1 82 ? 30.421 -6.017 -10.828 1.00 95.19 82 ASP A CA 1
ATOM 641 C C . ASP A 1 82 ? 31.421 -4.883 -11.140 1.00 95.19 82 ASP A C 1
ATOM 643 O O . ASP A 1 82 ? 32.620 -5.022 -10.903 1.00 95.19 82 ASP A O 1
ATOM 647 N N . GLY A 1 83 ? 30.913 -3.715 -11.555 1.00 92.06 83 GLY A N 1
ATOM 648 C CA . GLY A 1 83 ? 31.699 -2.512 -11.832 1.00 92.06 83 GLY A CA 1
ATOM 649 C C . GLY A 1 83 ? 32.245 -2.457 -13.256 1.00 92.06 83 GLY A C 1
ATOM 650 O O . GLY A 1 83 ? 33.100 -1.618 -13.542 1.00 92.06 83 GLY A O 1
ATOM 651 N N . ASP A 1 84 ? 31.751 -3.326 -14.135 1.00 90.69 84 ASP A N 1
ATOM 652 C CA . ASP A 1 84 ? 32.128 -3.352 -15.538 1.00 90.69 84 ASP A CA 1
ATOM 653 C C . ASP A 1 84 ? 31.593 -2.114 -16.266 1.00 90.69 84 ASP A C 1
ATOM 655 O O . ASP A 1 84 ? 30.530 -1.563 -15.952 1.00 90.69 84 ASP A O 1
ATOM 659 N N . GLU A 1 85 ? 32.328 -1.680 -17.286 1.00 83.69 85 GLU A N 1
ATOM 660 C CA . GLU A 1 85 ? 31.850 -0.634 -18.176 1.00 83.69 85 GLU A CA 1
ATOM 661 C C . GLU A 1 85 ? 30.802 -1.217 -19.128 1.00 83.69 85 GLU A C 1
ATOM 663 O O . GLU A 1 85 ? 31.083 -2.108 -19.928 1.00 83.69 85 GLU A O 1
ATOM 668 N N . VAL A 1 86 ? 29.571 -0.718 -19.021 1.00 82.94 86 VAL A N 1
ATOM 669 C CA . VAL A 1 86 ? 28.465 -1.090 -19.907 1.00 82.94 86 VAL A CA 1
ATOM 670 C C . VAL A 1 86 ? 28.190 0.025 -20.919 1.00 82.94 86 VAL A C 1
ATOM 672 O O . VAL A 1 86 ? 28.287 1.207 -20.559 1.00 82.94 86 VAL A O 1
ATOM 675 N N . PRO A 1 87 ? 27.804 -0.311 -22.165 1.00 74.81 87 PRO A N 1
ATOM 676 C CA . PRO A 1 87 ? 27.404 0.680 -23.155 1.00 74.81 87 PRO A CA 1
ATOM 677 C C . PRO A 1 87 ? 26.279 1.567 -22.612 1.00 74.81 87 PRO A C 1
ATOM 679 O O . PRO A 1 87 ? 25.299 1.071 -22.051 1.00 74.81 87 PRO A O 1
ATOM 682 N N . ARG A 1 88 ? 26.437 2.888 -22.756 1.00 69.44 88 ARG A N 1
ATOM 683 C CA . ARG A 1 88 ? 25.446 3.882 -22.297 1.00 69.44 88 ARG A CA 1
ATOM 684 C C . ARG A 1 88 ? 24.550 4.384 -23.424 1.00 69.44 88 ARG A C 1
ATOM 686 O O . ARG A 1 88 ? 23.485 4.925 -23.146 1.00 69.44 88 ARG A O 1
ATOM 693 N N . THR A 1 89 ? 24.987 4.228 -24.670 1.00 67.06 89 THR A N 1
ATOM 694 C CA . THR A 1 89 ? 24.254 4.598 -25.885 1.00 67.06 89 THR A CA 1
ATOM 695 C C . THR A 1 89 ? 24.455 3.521 -26.945 1.00 67.06 89 THR A C 1
ATOM 697 O O . THR A 1 89 ? 25.451 2.796 -26.913 1.00 67.06 89 THR A O 1
ATOM 700 N N . ALA A 1 90 ? 23.524 3.411 -27.898 1.00 61.88 90 ALA A N 1
ATOM 701 C CA . ALA A 1 90 ? 23.646 2.462 -29.011 1.00 61.88 90 ALA A CA 1
ATOM 702 C C . ALA A 1 90 ? 24.935 2.676 -29.823 1.00 61.88 90 ALA A C 1
ATOM 704 O O . ALA A 1 90 ? 25.537 1.728 -30.313 1.00 61.88 90 ALA A O 1
ATOM 705 N N . GLU A 1 91 ? 25.418 3.918 -29.874 1.00 60.38 91 GLU A N 1
ATOM 706 C CA . GLU A 1 91 ? 26.659 4.295 -30.551 1.00 60.38 91 GLU A CA 1
ATOM 707 C C . GLU A 1 91 ? 27.925 3.780 -29.842 1.00 60.38 91 GLU A C 1
ATOM 709 O O . GLU A 1 91 ? 28.940 3.565 -30.493 1.00 60.38 91 GLU A O 1
ATOM 714 N N . SER A 1 92 ? 27.880 3.530 -28.526 1.00 58.44 92 SER A N 1
ATOM 715 C CA . SER A 1 92 ? 29.035 3.021 -27.769 1.00 58.44 92 SER A CA 1
ATOM 716 C C . SER A 1 92 ? 29.163 1.491 -27.777 1.00 58.44 92 SER A C 1
ATOM 718 O O . SER A 1 92 ? 30.043 0.963 -27.105 1.00 58.44 92 SER A O 1
ATOM 720 N N . ALA A 1 93 ? 28.248 0.775 -28.440 1.00 57.91 93 ALA A N 1
ATOM 721 C CA . ALA A 1 93 ? 28.205 -0.691 -28.471 1.00 57.91 93 ALA A CA 1
ATOM 722 C C . ALA A 1 93 ? 28.869 -1.316 -29.722 1.00 57.91 93 ALA A C 1
ATOM 724 O O . ALA A 1 93 ? 28.890 -2.543 -29.834 1.00 57.91 93 ALA A O 1
ATOM 725 N N . ALA A 1 94 ? 29.383 -0.490 -30.644 1.00 48.44 94 ALA A N 1
ATOM 726 C CA . ALA A 1 94 ? 30.062 -0.881 -31.887 1.00 48.44 94 ALA A CA 1
ATOM 727 C C . ALA A 1 94 ? 31.593 -0.866 -31.745 1.00 48.44 94 ALA A C 1
ATOM 729 O O . ALA A 1 94 ? 32.238 -1.745 -32.362 1.00 48.44 94 ALA A O 1
#

Sequence (94 aa):
MDDTRKQRRIHIVMPGDLVAAIDALVGQRRRSQFIAETISAELRRRRLDAALAEMDGALADFDIPGWETPEAAAAWVRALRDGDEVPRTAESAA

Secondary structure (DSSP, 8-state):
---TT----------HHHHHHHHHHH-TTSHHHHHHHHHHHHHHHHHHHHHHHHTTTTTTT---TT-SSHHHHHHHHHHHHHT----SSGGGG-